Protein AF-A0A7G8G264-F1 (afdb_monomer_lite)

Structure (mmCIF, N/CA/C/O backbone):
data_AF-A0A7G8G264-F1
#
_entry.id   AF-A0A7G8G264-F1
#
loop_
_atom_site.group_PDB
_atom_site.id
_atom_site.type_symbol
_atom_site.label_atom_id
_atom_site.label_alt_id
_atom_site.label_comp_id
_atom_site.label_asym_id
_atom_site.label_entity_id
_atom_site.label_seq_id
_atom_site.pdbx_PDB_ins_code
_atom_site.Cartn_x
_atom_site.Cartn_y
_atom_site.Cartn_z
_atom_site.occupancy
_atom_site.B_iso_or_equiv
_atom_site.auth_seq_id
_atom_site.auth_comp_id
_atom_site.auth_asym_id
_atom_site.auth_atom_id
_atom_site.pdbx_PDB_model_num
ATOM 1 N N . MET A 1 1 ? -0.461 15.487 3.874 1.00 58.91 1 MET A N 1
ATOM 2 C CA . MET A 1 1 ? -0.765 14.066 3.582 1.00 58.91 1 MET A CA 1
ATOM 3 C C . MET A 1 1 ? -0.158 13.238 4.705 1.00 58.91 1 MET A C 1
ATOM 5 O O . MET A 1 1 ? 0.973 13.527 5.072 1.00 58.91 1 MET A O 1
ATOM 9 N N . SER A 1 2 ? -0.930 12.349 5.336 1.00 77.56 2 SER A N 1
ATOM 10 C CA . SER A 1 2 ? -0.645 11.848 6.690 1.00 77.56 2 SER A CA 1
ATOM 11 C C . SER A 1 2 ? 0.165 10.542 6.687 1.00 77.56 2 SER A C 1
ATOM 13 O O . SER A 1 2 ? -0.324 9.492 6.284 1.00 77.56 2 SER A O 1
ATOM 15 N N . GLU A 1 3 ? 1.402 10.607 7.181 1.00 83.12 3 GLU A N 1
ATOM 16 C CA . GLU A 1 3 ? 2.248 9.440 7.476 1.00 83.12 3 GLU A CA 1
ATOM 17 C C . GLU A 1 3 ? 1.628 8.545 8.563 1.00 83.12 3 GLU A C 1
ATOM 19 O O . GLU A 1 3 ? 1.702 7.321 8.484 1.00 83.12 3 GLU A O 1
ATOM 24 N N . SER A 1 4 ? 0.916 9.138 9.529 1.00 88.00 4 SER A N 1
ATOM 25 C CA . SER A 1 4 ? 0.198 8.391 10.566 1.00 88.00 4 SER A CA 1
ATOM 26 C C . SER A 1 4 ? -0.953 7.546 10.009 1.00 88.00 4 SER A C 1
ATOM 28 O O . SER A 1 4 ? -1.171 6.438 10.495 1.00 88.00 4 SER A O 1
ATOM 30 N N . ALA A 1 5 ? -1.642 8.000 8.956 1.00 90.19 5 ALA A N 1
ATOM 31 C CA . ALA A 1 5 ? -2.653 7.197 8.267 1.00 90.19 5 ALA A CA 1
ATOM 32 C C . ALA A 1 5 ? -2.038 5.957 7.601 1.00 90.19 5 ALA A C 1
ATOM 34 O O . ALA A 1 5 ? -2.619 4.875 7.667 1.00 90.19 5 ALA A O 1
ATOM 35 N N . LEU A 1 6 ? -0.848 6.096 7.012 1.00 90.00 6 LEU A N 1
ATOM 36 C CA . LEU A 1 6 ? -0.127 4.983 6.398 1.00 90.00 6 LEU A CA 1
ATOM 37 C C . LEU A 1 6 ? 0.411 3.989 7.443 1.00 90.00 6 LEU A C 1
ATOM 39 O O . LEU A 1 6 ? 0.354 2.779 7.223 1.00 90.00 6 LEU A O 1
ATOM 43 N N . ILE A 1 7 ? 0.880 4.471 8.598 1.00 89.50 7 ILE A N 1
ATOM 44 C CA . ILE A 1 7 ? 1.286 3.610 9.722 1.00 89.50 7 ILE A CA 1
ATOM 45 C C . ILE A 1 7 ? 0.084 2.818 10.252 1.00 89.50 7 ILE A C 1
ATOM 47 O O . ILE A 1 7 ? 0.175 1.604 10.407 1.00 89.50 7 ILE A O 1
ATOM 51 N N . ALA A 1 8 ? -1.058 3.476 10.468 1.00 91.94 8 ALA A N 1
ATOM 52 C CA . ALA A 1 8 ? -2.276 2.804 10.916 1.00 91.94 8 ALA A CA 1
ATOM 53 C C . ALA A 1 8 ? -2.760 1.756 9.899 1.00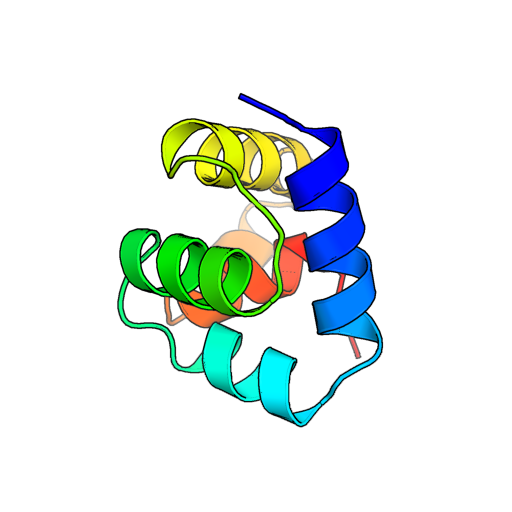 91.94 8 ALA A C 1
ATOM 55 O O . ALA A 1 8 ? -3.104 0.638 10.280 1.00 91.94 8 ALA A O 1
ATOM 56 N N . PHE A 1 9 ? -2.708 2.080 8.603 1.00 92.62 9 PHE A N 1
ATOM 57 C CA . PHE A 1 9 ? -3.019 1.127 7.541 1.00 92.62 9 PHE A CA 1
ATOM 58 C C . PHE A 1 9 ? -2.051 -0.064 7.531 1.00 92.62 9 PHE A C 1
ATOM 60 O O . PHE A 1 9 ? -2.481 -1.203 7.387 1.00 92.62 9 PHE A O 1
ATOM 67 N N . THR A 1 10 ? -0.757 0.170 7.765 1.00 90.88 10 THR A N 1
ATOM 68 C CA . THR A 1 10 ? 0.245 -0.900 7.894 1.00 90.88 10 THR A CA 1
ATOM 69 C C . THR A 1 10 ? -0.113 -1.870 9.026 1.00 90.88 10 THR A C 1
ATOM 71 O O . THR A 1 10 ? -0.098 -3.083 8.827 1.00 90.88 10 THR A O 1
ATOM 74 N N . SER A 1 11 ? -0.499 -1.355 10.197 1.00 91.56 11 SER A N 1
ATOM 75 C CA . SER A 1 11 ? -0.950 -2.183 11.326 1.00 91.56 11 SER A CA 1
ATOM 76 C C . SER A 1 11 ? -2.236 -2.961 11.015 1.00 91.56 11 SER A C 1
ATOM 78 O O . SER A 1 11 ? -2.397 -4.106 11.449 1.00 91.56 11 SER A O 1
ATOM 80 N N . LEU A 1 12 ? -3.142 -2.380 10.226 1.00 92.94 12 LEU A N 1
ATOM 81 C CA . LEU A 1 12 ? -4.345 -3.070 9.765 1.00 92.94 12 LEU A CA 1
ATOM 82 C C . LEU A 1 12 ? -3.995 -4.225 8.812 1.00 92.94 12 LEU A C 1
ATOM 84 O O . LEU A 1 12 ? -4.471 -5.337 9.002 1.00 92.94 12 LEU A O 1
ATOM 88 N N . VAL A 1 13 ? -3.101 -4.005 7.844 1.00 92.69 13 VAL A N 1
ATOM 89 C CA . VAL A 1 13 ? -2.630 -5.043 6.905 1.00 92.69 13 VAL A CA 1
ATOM 90 C C . VAL A 1 13 ? -1.943 -6.211 7.631 1.00 92.69 13 VAL A C 1
ATOM 92 O O . VAL A 1 13 ? -2.074 -7.369 7.229 1.00 92.69 13 VAL A O 1
ATOM 95 N N . GLN A 1 14 ? -1.227 -5.937 8.725 1.00 89.38 14 GLN A N 1
ATOM 96 C CA . GLN A 1 14 ? -0.618 -6.981 9.556 1.00 89.38 14 GLN A CA 1
ATOM 97 C C . GLN A 1 14 ? -1.667 -7.841 10.273 1.00 89.38 14 GLN A C 1
ATOM 99 O O . GLN A 1 14 ? -1.521 -9.064 10.336 1.00 89.38 14 GLN A O 1
ATOM 104 N N . SER A 1 15 ? -2.726 -7.219 10.794 1.00 91.50 15 SER A N 1
ATOM 105 C CA . SER A 1 15 ? -3.755 -7.899 11.593 1.00 91.50 15 SER A CA 1
ATOM 106 C C . SER A 1 15 ? -4.881 -8.536 10.766 1.00 91.50 15 SER A C 1
ATOM 108 O O . SER A 1 15 ? -5.519 -9.469 11.247 1.00 91.50 15 SER A O 1
ATOM 110 N N . ASP A 1 16 ? -5.082 -8.113 9.515 1.00 93.50 16 ASP A N 1
ATOM 111 C CA . ASP A 1 16 ? -6.111 -8.626 8.602 1.00 93.50 16 ASP A CA 1
ATOM 112 C C . ASP A 1 16 ? -5.480 -9.423 7.441 1.00 93.50 16 ASP A C 1
ATOM 114 O O . ASP A 1 16 ? -4.859 -8.870 6.530 1.00 93.50 1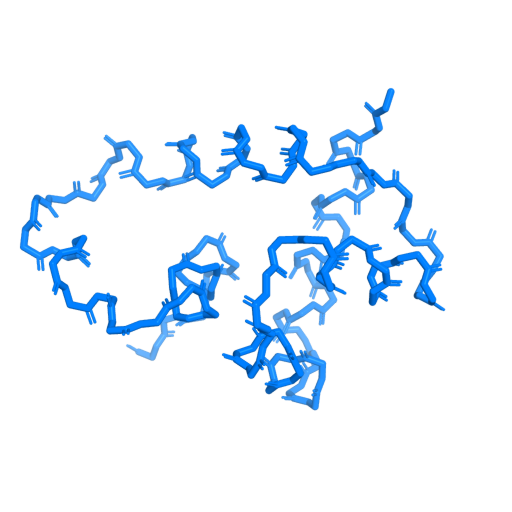6 ASP A O 1
ATOM 118 N N . SER A 1 17 ? -5.634 -10.752 7.462 1.00 91.50 17 SER A N 1
ATOM 119 C CA . SER A 1 17 ? -5.088 -11.652 6.435 1.00 91.50 17 SER A CA 1
ATOM 120 C C . SER A 1 17 ? -5.728 -11.466 5.056 1.00 91.50 17 SER A C 1
ATOM 122 O O . SER A 1 17 ? -5.042 -11.633 4.047 1.00 91.50 17 SER A O 1
ATOM 124 N N . GLN A 1 18 ? -7.006 -11.085 4.990 1.00 92.75 18 GLN A N 1
ATOM 125 C CA . GLN A 1 18 ? -7.706 -10.851 3.730 1.00 92.75 18 GLN A CA 1
ATOM 126 C C . GLN A 1 18 ? -7.258 -9.529 3.099 1.00 92.75 18 GLN A C 1
ATOM 128 O O . GLN A 1 18 ? -7.078 -9.446 1.882 1.00 92.75 18 GLN A O 1
ATOM 133 N N . LEU A 1 19 ? -7.057 -8.489 3.909 1.00 92.44 19 LEU A N 1
ATOM 134 C CA . LEU A 1 19 ? -6.493 -7.226 3.438 1.00 92.44 19 LEU A CA 1
ATOM 135 C C . LEU A 1 19 ? -5.040 -7.405 2.982 1.00 92.44 19 LEU A C 1
ATOM 137 O O . LEU A 1 19 ? -4.637 -6.848 1.962 1.00 92.44 19 LEU A O 1
ATOM 141 N N . ARG A 1 20 ? -4.265 -8.227 3.693 1.00 93.06 20 ARG A N 1
ATOM 142 C CA . ARG A 1 20 ? -2.896 -8.584 3.304 1.00 93.06 20 ARG A CA 1
ATOM 143 C C . ARG A 1 20 ? -2.829 -9.258 1.942 1.00 93.06 20 ARG A C 1
ATOM 145 O O . ARG A 1 20 ? -1.957 -8.914 1.151 1.00 93.06 20 ARG A O 1
ATOM 152 N N . GLU A 1 21 ? -3.753 -10.171 1.649 1.00 92.00 21 GLU A N 1
ATOM 153 C CA . GLU A 1 21 ? -3.828 -10.799 0.328 1.00 92.00 21 GLU A CA 1
ATOM 154 C C . GLU A 1 21 ? -4.219 -9.790 -0.759 1.00 92.00 21 GLU A C 1
ATOM 156 O O . GLU A 1 21 ? -3.616 -9.774 -1.825 1.00 92.00 21 GLU A O 1
ATOM 161 N N . GLN A 1 22 ? -5.150 -8.873 -0.485 1.00 92.75 22 GLN A N 1
ATOM 162 C CA . GLN A 1 22 ? -5.505 -7.812 -1.440 1.00 92.75 22 GLN A CA 1
ATOM 163 C C . GLN A 1 22 ? -4.325 -6.883 -1.750 1.00 92.75 22 GLN A C 1
ATOM 165 O O . GLN A 1 22 ? -4.121 -6.504 -2.901 1.00 92.75 22 GLN A O 1
ATOM 170 N N . VAL A 1 23 ? -3.515 -6.554 -0.742 1.00 91.06 23 VAL A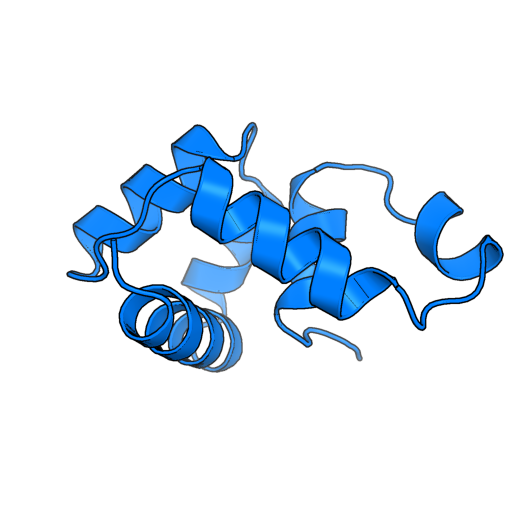 N 1
ATOM 171 C CA . VAL A 1 23 ? -2.260 -5.815 -0.931 1.00 91.06 23 VAL A CA 1
ATOM 172 C C . VAL A 1 23 ? -1.250 -6.638 -1.737 1.00 91.06 23 VAL A C 1
ATOM 174 O O . VAL A 1 23 ? -0.602 -6.091 -2.626 1.00 91.06 23 VAL A O 1
ATOM 177 N N . ARG A 1 24 ? -1.126 -7.944 -1.465 1.00 88.81 24 ARG A N 1
ATOM 178 C CA . ARG A 1 24 ? -0.238 -8.855 -2.207 1.00 88.81 24 ARG A CA 1
ATOM 179 C C . ARG A 1 24 ? -0.583 -8.914 -3.693 1.00 88.81 24 ARG A C 1
ATOM 181 O O . ARG A 1 24 ? 0.310 -8.944 -4.529 1.00 88.81 24 ARG A O 1
ATOM 188 N N . GLN A 1 25 ? -1.873 -8.924 -4.008 1.00 90.19 25 GLN A N 1
ATOM 189 C CA . GLN A 1 25 ? -2.387 -8.998 -5.375 1.00 90.19 25 GLN A CA 1
ATOM 190 C C . GLN A 1 25 ? -2.534 -7.614 -6.029 1.00 90.19 25 GLN A C 1
ATOM 192 O O . GLN A 1 25 ? -3.032 -7.508 -7.150 1.00 90.19 25 GLN A O 1
ATOM 197 N N . ALA A 1 26 ? -2.128 -6.535 -5.349 1.00 89.12 26 ALA A N 1
ATOM 198 C CA . ALA A 1 26 ? -2.305 -5.186 -5.858 1.00 89.12 26 ALA A CA 1
ATOM 199 C C . ALA A 1 26 ? -1.438 -4.954 -7.114 1.00 89.12 26 ALA A C 1
ATOM 201 O O . ALA A 1 26 ? -0.210 -5.053 -7.048 1.00 89.12 26 ALA A O 1
ATOM 202 N N . PRO A 1 27 ? -2.038 -4.559 -8.254 1.00 86.25 27 PRO A N 1
ATOM 203 C CA . PRO A 1 27 ? -1.301 -4.371 -9.504 1.00 86.25 27 PRO A CA 1
ATOM 204 C C . PRO A 1 27 ? -0.456 -3.090 -9.521 1.00 86.25 27 PRO A C 1
ATOM 206 O O . PRO A 1 27 ? 0.381 -2.912 -10.402 1.00 86.25 27 PRO A O 1
ATOM 209 N N . SER A 1 28 ? -0.700 -2.152 -8.599 1.00 88.94 28 SER A N 1
ATOM 210 C CA . SER A 1 28 ? 0.018 -0.875 -8.534 1.00 88.94 28 SER A CA 1
AT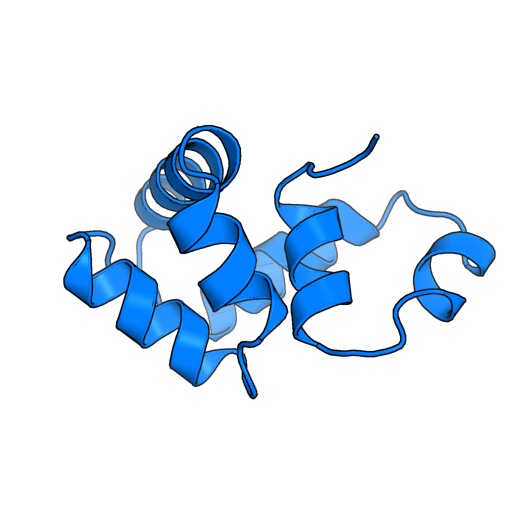OM 211 C C . SER A 1 28 ? -0.101 -0.199 -7.158 1.00 88.94 28 SER A C 1
ATOM 213 O O . SER A 1 28 ? -1.062 -0.461 -6.426 1.00 88.94 28 SER A O 1
ATOM 215 N N . PRO A 1 29 ? 0.791 0.759 -6.832 1.00 88.19 29 PRO A N 1
ATOM 216 C CA . PRO A 1 29 ? 0.682 1.590 -5.628 1.00 88.19 29 PRO A CA 1
ATOM 217 C C . PRO A 1 29 ? -0.643 2.360 -5.527 1.00 88.19 29 PRO A C 1
ATOM 219 O O . PRO A 1 29 ? -1.169 2.557 -4.434 1.00 88.19 29 PRO A O 1
ATOM 222 N N . ALA A 1 30 ? -1.211 2.772 -6.667 1.00 91.62 30 ALA A N 1
ATOM 223 C CA . ALA A 1 30 ? -2.513 3.435 -6.728 1.00 91.62 30 ALA A CA 1
ATOM 224 C C . ALA A 1 30 ? -3.631 2.554 -6.156 1.00 91.62 30 ALA A C 1
ATOM 226 O O . ALA A 1 30 ? -4.508 3.039 -5.446 1.00 91.62 30 ALA A O 1
ATOM 227 N N . HIS A 1 31 ? -3.569 1.251 -6.434 1.00 93.06 31 HIS A N 1
ATOM 228 C CA . HIS A 1 31 ? -4.550 0.291 -5.947 1.00 93.06 31 HIS A CA 1
ATOM 229 C C . HIS A 1 31 ? -4.504 0.176 -4.418 1.00 93.06 31 HIS A C 1
ATOM 231 O O . HIS A 1 31 ? -5.543 0.162 -3.768 1.00 93.06 31 HIS A O 1
ATOM 237 N N . VAL A 1 32 ? -3.305 0.201 -3.829 1.00 92.62 32 VAL A N 1
ATOM 238 C CA . VAL A 1 32 ? -3.125 0.178 -2.367 1.00 92.62 32 VAL A CA 1
ATOM 239 C C . VAL A 1 32 ? -3.593 1.473 -1.708 1.00 92.62 32 VAL A C 1
ATOM 241 O O . VAL A 1 32 ? -4.204 1.427 -0.645 1.00 92.62 32 VAL A O 1
ATOM 244 N N . VAL A 1 33 ? -3.373 2.623 -2.348 1.00 93.81 33 VAL A N 1
ATOM 245 C CA . VAL A 1 33 ? -3.925 3.908 -1.885 1.00 93.81 33 VAL A CA 1
ATOM 246 C C . VAL A 1 33 ? -5.457 3.885 -1.879 1.00 93.81 33 VAL A C 1
ATOM 248 O O . VAL A 1 33 ? -6.068 4.340 -0.914 1.00 93.81 33 VAL A O 1
ATOM 251 N N . ASN A 1 34 ? -6.081 3.319 -2.915 1.00 94.94 34 ASN A N 1
ATOM 252 C CA . ASN A 1 34 ? -7.537 3.185 -2.975 1.00 94.94 34 ASN A CA 1
ATOM 253 C C . ASN A 1 34 ? -8.061 2.239 -1.883 1.00 94.94 34 ASN A C 1
ATOM 255 O O . ASN A 1 34 ? -8.962 2.623 -1.141 1.00 94.94 34 ASN A O 1
ATOM 259 N N . LEU A 1 35 ? -7.439 1.066 -1.711 1.00 94.50 35 LEU A N 1
ATOM 260 C CA . LEU A 1 35 ? -7.766 0.121 -0.634 1.00 94.50 35 LEU A CA 1
ATOM 261 C C . LEU A 1 35 ? -7.652 0.771 0.751 1.00 94.50 35 LEU A C 1
ATOM 263 O O . LEU A 1 35 ? -8.521 0.600 1.599 1.00 94.50 35 LEU A O 1
ATOM 267 N N . ALA A 1 36 ? -6.598 1.551 0.990 1.00 93.62 36 ALA A N 1
ATOM 268 C CA . ALA A 1 36 ? -6.440 2.282 2.240 1.00 93.62 36 ALA A CA 1
ATOM 269 C C . ALA A 1 36 ? -7.547 3.322 2.445 1.00 93.62 36 ALA A C 1
ATOM 271 O O . ALA A 1 36 ? -8.108 3.415 3.539 1.00 93.62 36 ALA A O 1
ATOM 272 N N . SER A 1 37 ? -7.915 4.044 1.384 1.00 95.19 37 SER A N 1
ATOM 273 C CA . SER A 1 37 ? -9.003 5.020 1.418 1.00 95.19 37 SER A CA 1
ATOM 274 C C . SER A 1 37 ? -10.350 4.371 1.752 1.00 95.19 37 SER A C 1
ATOM 276 O O . SER A 1 37 ? -11.102 4.925 2.549 1.00 95.19 37 SER A O 1
ATOM 278 N N . GLU A 1 38 ? -10.644 3.185 1.211 1.00 95.06 38 GLU A N 1
ATOM 279 C CA . GLU A 1 38 ? -11.851 2.405 1.539 1.00 95.06 38 GLU A CA 1
ATOM 280 C C . GLU A 1 38 ? -11.903 1.989 3.017 1.00 95.06 38 GLU A C 1
ATOM 282 O O . GLU A 1 38 ? -12.979 1.820 3.589 1.00 95.06 38 GLU A O 1
ATOM 287 N N . LYS A 1 39 ? -10.736 1.859 3.658 1.00 92.88 39 LYS A N 1
ATOM 288 C CA . LYS A 1 39 ? -10.587 1.572 5.092 1.00 92.88 39 LYS A CA 1
ATOM 289 C C . LYS A 1 39 ? -10.504 2.835 5.961 1.00 92.88 39 LYS A C 1
ATOM 291 O O . LYS A 1 39 ? -10.285 2.729 7.162 1.00 92.88 39 LYS A O 1
ATOM 296 N N . GLY A 1 40 ? -10.681 4.025 5.382 1.00 94.56 40 GLY A N 1
ATOM 297 C CA . GLY A 1 40 ? -10.627 5.304 6.100 1.00 94.56 40 GLY A CA 1
ATOM 298 C C . GLY A 1 40 ? -9.214 5.858 6.323 1.00 94.56 40 GLY A C 1
ATOM 299 O O . GLY A 1 40 ? -9.046 6.833 7.054 1.00 94.56 40 GLY A O 1
ATOM 300 N N . HIS A 1 41 ? -8.193 5.278 5.688 1.00 93.75 41 HIS A N 1
ATOM 301 C CA . HIS A 1 41 ? -6.805 5.729 5.772 1.00 93.75 41 HIS A CA 1
ATOM 302 C C . HIS A 1 41 ? -6.413 6.515 4.514 1.00 93.75 41 HIS A C 1
ATOM 304 O O . HIS A 1 41 ? -6.225 5.947 3.442 1.00 93.75 41 HIS A O 1
ATOM 310 N N . VAL A 1 42 ? -6.252 7.836 4.639 1.00 93.69 42 VAL A N 1
ATOM 311 C CA . VAL A 1 42 ? -5.971 8.718 3.493 1.00 93.69 42 VAL A CA 1
ATOM 312 C C . VAL A 1 42 ? -4.494 9.112 3.432 1.00 93.69 42 VAL A C 1
ATOM 314 O O . VAL A 1 42 ? -3.999 9.905 4.237 1.00 93.69 42 VAL A O 1
ATOM 317 N N . PHE A 1 43 ? -3.797 8.606 2.418 1.00 93.06 43 PHE A N 1
ATOM 318 C CA . PHE A 1 43 ? -2.446 9.008 2.023 1.00 93.06 43 PHE A CA 1
ATOM 319 C C . PHE A 1 43 ? -2.315 8.946 0.496 1.00 93.06 43 PHE A C 1
ATOM 321 O O . PHE A 1 43 ? -3.194 8.433 -0.185 1.00 93.06 43 PHE A O 1
ATOM 328 N N . ASN A 1 44 ? -1.235 9.492 -0.064 1.00 91.75 44 ASN A N 1
ATOM 329 C CA . ASN A 1 44 ? -0.991 9.436 -1.506 1.00 91.75 44 ASN A CA 1
ATOM 330 C C . ASN A 1 44 ? 0.126 8.439 -1.854 1.00 91.75 44 ASN A C 1
ATOM 332 O O . ASN A 1 44 ? 0.850 7.955 -0.982 1.00 91.75 44 ASN A O 1
ATOM 336 N N . GLN A 1 45 ? 0.285 8.163 -3.151 1.00 89.94 45 GLN A N 1
ATOM 337 C CA . GLN A 1 45 ? 1.302 7.230 -3.645 1.00 89.94 45 GLN A CA 1
ATOM 338 C C . GLN A 1 45 ? 2.720 7.655 -3.246 1.00 89.94 45 GLN A C 1
ATOM 340 O O . GLN A 1 45 ? 3.524 6.808 -2.878 1.00 89.94 45 GLN A O 1
ATOM 345 N N . ALA A 1 46 ? 3.020 8.958 -3.241 1.00 90.50 46 ALA A N 1
ATOM 346 C CA . ALA A 1 46 ? 4.334 9.456 -2.841 1.00 90.50 46 ALA A CA 1
ATOM 347 C C . ALA A 1 46 ? 4.652 9.139 -1.368 1.00 90.50 46 ALA A C 1
ATOM 349 O O . ALA A 1 46 ? 5.769 8.741 -1.054 1.00 90.50 46 ALA A O 1
ATOM 350 N N . THR A 1 47 ? 3.676 9.271 -0.463 1.00 89.50 47 THR A N 1
ATOM 351 C CA . THR A 1 47 ? 3.826 8.890 0.950 1.00 89.50 47 THR A CA 1
ATOM 352 C C . THR A 1 47 ? 4.053 7.386 1.095 1.00 89.50 47 THR A C 1
ATOM 354 O O . THR A 1 47 ? 4.946 6.984 1.837 1.00 89.50 47 THR A O 1
ATOM 357 N N . LEU A 1 48 ? 3.310 6.568 0.342 1.00 89.62 48 LEU A N 1
ATOM 358 C CA . LEU A 1 48 ? 3.493 5.115 0.308 1.00 89.62 48 LEU A CA 1
ATOM 359 C C . LEU A 1 48 ? 4.903 4.730 -0.167 1.00 89.62 48 LEU A C 1
ATOM 361 O O . LEU A 1 48 ? 5.603 3.985 0.514 1.00 89.62 48 LEU A O 1
ATOM 365 N N . MET A 1 49 ? 5.348 5.293 -1.293 1.00 87.38 49 MET A N 1
ATOM 366 C CA . MET A 1 49 ? 6.668 5.024 -1.869 1.00 87.38 49 MET A CA 1
ATOM 367 C C . MET A 1 49 ? 7.806 5.496 -0.962 1.00 87.38 49 MET A C 1
ATOM 369 O O . MET A 1 49 ? 8.813 4.804 -0.831 1.00 87.38 49 MET A O 1
ATOM 373 N N . LYS A 1 50 ? 7.648 6.653 -0.305 1.00 87.25 50 LYS A N 1
ATOM 374 C CA . LYS A 1 50 ? 8.633 7.157 0.656 1.00 87.25 50 LYS A CA 1
ATOM 375 C C . LYS A 1 50 ? 8.791 6.193 1.830 1.00 87.25 50 LYS A C 1
ATOM 377 O O . LYS A 1 50 ? 9.916 5.874 2.191 1.00 87.25 50 LYS A O 1
ATOM 382 N N . LEU A 1 51 ? 7.688 5.695 2.396 1.00 83.00 51 LEU A N 1
ATOM 383 C CA . LEU A 1 51 ? 7.760 4.722 3.487 1.00 83.00 51 LEU A CA 1
ATOM 384 C C . LEU A 1 51 ? 8.391 3.406 3.028 1.00 83.00 51 LEU A C 1
ATOM 386 O O . LEU A 1 51 ? 9.200 2.842 3.757 1.00 83.00 51 LEU A O 1
ATOM 390 N N . GLN A 1 52 ? 8.049 2.937 1.826 1.00 81.62 52 GLN A N 1
ATOM 391 C CA . GLN A 1 52 ? 8.672 1.752 1.245 1.00 81.62 52 GLN A CA 1
ATOM 392 C C . GLN A 1 52 ? 10.192 1.921 1.164 1.00 81.62 52 GLN A C 1
ATOM 394 O O . GLN A 1 52 ? 10.911 1.103 1.729 1.00 81.62 52 GLN A O 1
ATOM 399 N N . ALA A 1 53 ? 10.679 3.015 0.572 1.00 81.88 53 ALA A N 1
ATOM 400 C CA . ALA A 1 53 ? 12.112 3.299 0.496 1.00 81.88 53 ALA A CA 1
ATOM 401 C C . ALA A 1 53 ? 12.771 3.354 1.888 1.00 81.88 53 ALA A C 1
ATOM 403 O O . ALA A 1 53 ? 13.839 2.781 2.096 1.00 81.88 53 ALA A O 1
ATOM 404 N N . GLU A 1 54 ? 12.116 3.983 2.867 1.00 81.62 54 GLU A N 1
ATOM 405 C CA . GLU A 1 54 ? 12.608 4.055 4.247 1.00 81.62 54 GLU A CA 1
ATOM 406 C C . GLU A 1 54 ? 12.666 2.690 4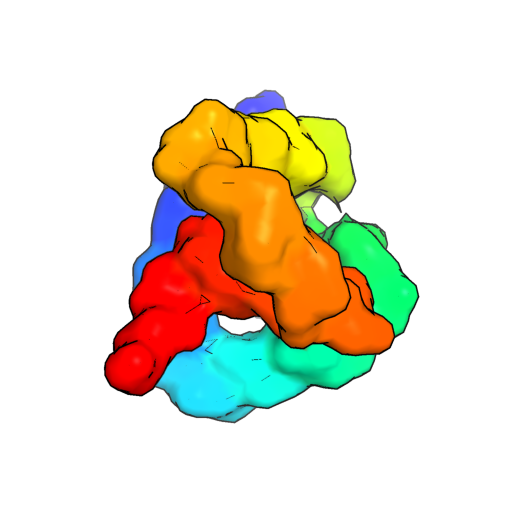.948 1.00 81.62 54 GLU A C 1
ATOM 408 O O . GLU A 1 54 ? 13.556 2.459 5.767 1.00 81.62 54 GLU A O 1
ATOM 413 N N . LYS A 1 55 ? 11.735 1.779 4.646 1.00 77.31 55 LYS A N 1
ATOM 414 C CA . LYS A 1 55 ? 11.696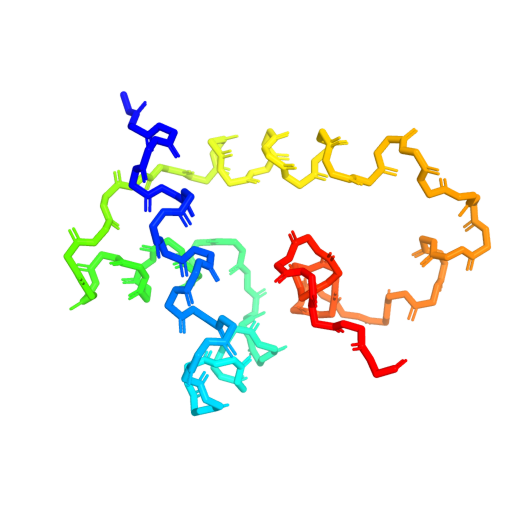 0.421 5.210 1.00 77.31 55 LYS A CA 1
ATOM 415 C C . LYS A 1 55 ? 12.692 -0.514 4.536 1.00 77.31 55 LYS A C 1
ATOM 417 O O . LYS A 1 55 ? 13.244 -1.385 5.203 1.00 77.31 55 LYS A O 1
ATOM 422 N N . THR A 1 56 ? 12.951 -0.319 3.247 1.00 73.50 56 THR A N 1
ATOM 423 C CA . THR A 1 56 ? 13.852 -1.176 2.475 1.00 73.50 56 THR A CA 1
ATOM 424 C C . THR A 1 56 ? 15.307 -0.719 2.498 1.00 73.50 56 THR A C 1
ATOM 426 O O . THR A 1 56 ? 16.174 -1.524 2.186 1.00 73.50 56 THR A O 1
ATOM 429 N N . LYS A 1 57 ? 15.620 0.520 2.911 1.00 75.75 57 LYS A N 1
ATOM 430 C CA . LYS A 1 57 ? 17.001 1.061 2.938 1.00 75.75 57 LYS A CA 1
ATOM 431 C C . LYS A 1 57 ? 18.012 0.258 3.773 1.00 75.75 57 LYS A C 1
ATOM 433 O O . LYS A 1 57 ? 19.210 0.488 3.660 1.00 75.75 57 LYS A O 1
ATOM 438 N N . HIS A 1 58 ? 17.532 -0.615 4.658 1.00 71.25 58 HIS A N 1
ATOM 439 C CA . HIS A 1 58 ? 18.355 -1.468 5.521 1.00 71.25 58 HIS A CA 1
ATOM 440 C C . HIS A 1 58 ? 18.394 -2.935 5.069 1.00 71.25 58 HIS A C 1
ATOM 442 O O . HIS A 1 58 ? 19.102 -3.734 5.681 1.00 71.25 58 HIS A O 1
ATOM 448 N N . LEU A 1 59 ? 17.629 -3.302 4.038 1.00 67.50 59 LEU A N 1
ATOM 449 C CA . LEU A 1 59 ? 17.664 -4.642 3.463 1.00 67.50 59 LEU A CA 1
ATOM 450 C C . LEU A 1 59 ? 18.899 -4.766 2.565 1.00 67.50 59 LEU A C 1
ATOM 452 O O . LEU A 1 59 ? 19.207 -3.854 1.803 1.00 67.50 59 LEU A O 1
ATOM 456 N N . HIS A 1 60 ? 19.605 -5.893 2.668 1.00 64.88 60 HIS A N 1
ATOM 457 C CA . HIS A 1 60 ? 20.697 -6.229 1.753 1.00 64.88 60 HIS A CA 1
ATOM 458 C C . HIS A 1 60 ? 20.139 -6.471 0.341 1.00 64.88 60 HIS A C 1
ATOM 460 O O . HIS A 1 60 ? 19.002 -6.936 0.211 1.00 64.88 60 HIS A O 1
ATOM 466 N N . ASP A 1 61 ? 20.939 -6.217 -0.697 1.00 59.06 61 ASP A N 1
ATOM 467 C CA . ASP A 1 61 ? 20.523 -6.318 -2.107 1.00 59.06 61 ASP A CA 1
ATOM 468 C C . ASP A 1 61 ? 19.863 -7.671 -2.458 1.00 59.06 61 ASP A C 1
ATOM 470 O O . ASP A 1 61 ? 18.901 -7.718 -3.227 1.00 59.06 61 ASP A O 1
ATOM 474 N N . ASP A 1 62 ? 20.292 -8.768 -1.823 1.00 58.53 62 ASP A N 1
ATOM 475 C CA . ASP A 1 62 ? 19.713 -10.109 -2.005 1.00 58.53 62 ASP A CA 1
ATOM 476 C C . ASP A 1 62 ? 18.228 -10.213 -1.604 1.00 58.53 62 ASP A C 1
ATOM 478 O O . ASP A 1 62 ? 17.472 -10.986 -2.192 1.00 58.53 62 ASP A O 1
ATOM 482 N N . HIS A 1 63 ? 17.768 -9.419 -0.632 1.00 57.41 63 HIS A N 1
ATOM 483 C CA . HIS A 1 63 ? 16.363 -9.407 -0.209 1.00 57.41 63 HIS A CA 1
ATOM 484 C C . HIS A 1 63 ? 15.472 -8.566 -1.129 1.00 57.41 63 HIS A C 1
ATOM 486 O O . HIS A 1 63 ? 14.276 -8.837 -1.228 1.00 57.41 63 HIS A O 1
ATOM 492 N N . LEU A 1 64 ? 16.044 -7.573 -1.818 1.00 59.25 64 LEU A N 1
ATOM 493 C CA . LEU A 1 64 ? 15.333 -6.758 -2.807 1.00 59.25 64 LEU A CA 1
ATOM 494 C C . LEU A 1 64 ? 15.070 -7.545 -4.097 1.00 59.25 64 LEU A C 1
ATOM 496 O O . LEU A 1 64 ? 13.987 -7.437 -4.669 1.00 59.25 64 LEU A O 1
ATOM 500 N N . ASN A 1 65 ? 16.022 -8.386 -4.511 1.00 57.34 65 ASN A N 1
ATOM 501 C CA . ASN A 1 65 ? 15.926 -9.189 -5.735 1.00 57.34 65 ASN A CA 1
ATOM 502 C C . ASN A 1 65 ? 14.897 -10.333 -5.667 1.00 57.34 65 ASN A C 1
ATOM 504 O O . ASN A 1 65 ? 14.514 -10.864 -6.706 1.00 57.34 65 ASN A O 1
ATOM 508 N N . ASN A 1 66 ? 14.427 -10.701 -4.471 1.00 59.53 66 ASN A N 1
ATOM 509 C CA . ASN A 1 66 ? 13.434 -11.764 -4.285 1.00 59.53 66 ASN A CA 1
ATOM 510 C C . ASN A 1 66 ? 11.974 -11.280 -4.341 1.00 59.53 66 ASN A C 1
ATOM 512 O O . ASN A 1 66 ? 11.067 -12.108 -4.293 1.00 59.53 66 ASN A O 1
ATOM 516 N N . ALA A 1 67 ? 11.717 -9.971 -4.451 1.00 61.28 67 ALA A N 1
ATOM 517 C CA . ALA A 1 67 ? 10.365 -9.474 -4.694 1.00 61.28 67 ALA A CA 1
ATOM 518 C C . ALA A 1 67 ? 10.019 -9.647 -6.183 1.00 61.28 67 ALA A C 1
ATOM 520 O O . ALA A 1 67 ? 10.441 -8.861 -7.030 1.00 61.28 67 ALA A O 1
ATOM 521 N N . SER A 1 68 ? 9.243 -10.680 -6.511 1.00 66.69 68 SER A N 1
ATOM 522 C CA . SER A 1 68 ? 8.834 -10.992 -7.889 1.00 66.69 68 SER A CA 1
ATOM 523 C C . SER A 1 68 ? 7.647 -10.147 -8.368 1.00 66.69 68 SER A C 1
ATOM 525 O O . SER A 1 68 ? 7.314 -10.129 -9.555 1.00 66.69 68 SER A O 1
ATOM 527 N N . SER A 1 69 ? 7.015 -9.414 -7.448 1.00 70.94 69 SER A N 1
ATOM 528 C CA . SER A 1 69 ? 5.868 -8.550 -7.711 1.00 70.94 69 SER A CA 1
ATOM 529 C C . SER A 1 69 ? 5.867 -7.289 -6.842 1.00 70.94 69 SER A C 1
ATOM 531 O O . SER A 1 69 ? 6.443 -7.236 -5.753 1.00 70.94 69 SER A O 1
ATOM 533 N N . TRP A 1 70 ? 5.149 -6.262 -7.305 1.00 74.44 70 TRP A N 1
ATOM 534 C CA . TRP A 1 70 ? 4.927 -5.033 -6.537 1.00 74.44 70 TRP A CA 1
ATOM 535 C C . TRP A 1 70 ? 4.253 -5.287 -5.186 1.00 74.44 70 TRP A C 1
ATOM 537 O O . TRP A 1 70 ? 4.631 -4.673 -4.188 1.00 74.44 70 TRP A O 1
ATOM 547 N N . GLY A 1 71 ? 3.278 -6.195 -5.138 1.00 77.38 71 GLY A N 1
ATOM 548 C CA . GLY A 1 71 ? 2.601 -6.545 -3.895 1.00 77.38 71 GLY A CA 1
ATOM 549 C C . GLY A 1 71 ? 3.528 -7.218 -2.882 1.00 77.38 71 GLY A C 1
ATOM 550 O O . GLY A 1 71 ? 3.453 -6.907 -1.696 1.00 77.38 71 GLY A O 1
ATOM 551 N N . GLU A 1 72 ? 4.469 -8.058 -3.321 1.00 78.62 72 GLU A N 1
ATOM 552 C CA . GLU A 1 72 ? 5.498 -8.624 -2.436 1.00 78.62 72 GLU A CA 1
ATOM 553 C C . GLU A 1 72 ? 6.442 -7.555 -1.881 1.00 78.62 72 GLU A C 1
ATOM 555 O O . GLU A 1 72 ? 6.704 -7.540 -0.677 1.00 78.62 72 GLU A O 1
ATOM 560 N N . ALA A 1 73 ? 6.887 -6.613 -2.719 1.00 79.31 73 ALA A N 1
ATOM 561 C CA . ALA A 1 73 ? 7.722 -5.499 -2.271 1.00 79.31 73 ALA A CA 1
ATOM 562 C C . ALA A 1 73 ? 7.023 -4.655 -1.186 1.00 79.31 73 ALA A C 1
ATOM 564 O O . ALA A 1 73 ? 7.650 -4.218 -0.219 1.00 79.31 73 ALA A O 1
ATOM 565 N N . LEU A 1 74 ? 5.706 -4.463 -1.306 1.00 79.75 74 LEU A N 1
ATOM 566 C CA . LEU A 1 74 ? 4.906 -3.758 -0.304 1.00 79.75 74 LEU A CA 1
ATOM 567 C C . LEU A 1 74 ? 4.715 -4.571 0.980 1.00 79.75 74 LEU A C 1
ATOM 569 O O . LEU A 1 74 ? 4.773 -4.011 2.074 1.00 79.75 74 LEU A O 1
ATOM 573 N N . LEU A 1 75 ? 4.536 -5.888 0.880 1.00 81.88 75 LEU A N 1
ATOM 574 C CA . LEU A 1 75 ? 4.400 -6.749 2.056 1.00 81.88 75 LEU A CA 1
ATOM 575 C C . LEU A 1 75 ? 5.667 -6.806 2.917 1.00 81.88 75 LEU A C 1
ATOM 577 O O . LEU A 1 75 ? 5.547 -6.838 4.145 1.00 81.88 75 LEU A O 1
ATOM 581 N N . LEU A 1 76 ? 6.855 -6.739 2.306 1.00 77.19 76 LEU A N 1
ATOM 582 C CA . LEU A 1 76 ? 8.119 -6.562 3.035 1.00 77.19 76 LEU A CA 1
ATOM 583 C C . LEU A 1 76 ? 8.087 -5.283 3.890 1.00 77.19 76 LEU A C 1
ATOM 585 O O . LEU A 1 76 ? 8.492 -5.278 5.051 1.00 77.19 76 LEU A O 1
ATOM 589 N N . CYS A 1 77 ? 7.516 -4.200 3.359 1.00 73.31 77 CYS A N 1
ATOM 590 C CA . CYS A 1 77 ? 7.396 -2.926 4.074 1.00 73.31 77 CYS A CA 1
ATOM 591 C C . CYS A 1 77 ? 6.385 -2.981 5.224 1.00 73.31 77 CYS A C 1
ATOM 593 O O . CYS A 1 77 ? 6.557 -2.305 6.242 1.00 73.31 77 CYS A O 1
ATOM 595 N N . PHE A 1 78 ? 5.344 -3.801 5.073 1.00 80.00 78 PHE A N 1
ATOM 596 C CA . PHE A 1 78 ? 4.334 -4.030 6.098 1.00 80.00 78 PHE A CA 1
ATOM 597 C C . PHE A 1 78 ? 4.748 -5.077 7.134 1.00 80.00 78 PHE A C 1
ATOM 599 O O . PHE A 1 78 ? 3.940 -5.424 7.987 1.00 80.00 78 PHE A O 1
ATOM 606 N N . GLY A 1 79 ? 5.992 -5.562 7.125 1.00 67.44 79 GLY A N 1
ATOM 607 C CA . GLY A 1 79 ? 6.485 -6.485 8.148 1.00 67.44 79 GLY A CA 1
ATOM 608 C C . GLY A 1 79 ? 5.848 -7.875 8.081 1.00 67.44 79 GLY A C 1
ATOM 609 O O . GLY A 1 79 ? 5.854 -8.591 9.077 1.00 67.44 79 GLY A O 1
ATOM 610 N N . ALA A 1 80 ? 5.302 -8.271 6.927 1.00 60.81 80 ALA A N 1
ATOM 611 C CA . ALA A 1 80 ? 4.821 -9.629 6.703 1.00 60.81 80 ALA A CA 1
ATOM 612 C C . ALA A 1 80 ? 6.010 -10.561 6.404 1.00 60.81 80 ALA A C 1
ATOM 614 O O . ALA A 1 80 ? 6.182 -11.020 5.280 1.00 60.81 80 ALA A O 1
ATOM 615 N N . HIS A 1 81 ? 6.847 -10.808 7.412 1.00 56.22 81 HIS A N 1
ATOM 616 C CA . HIS A 1 81 ? 7.875 -11.849 7.384 1.00 56.22 81 HIS A CA 1
ATOM 617 C C . HIS A 1 81 ? 7.316 -13.070 8.131 1.00 56.22 81 HIS A C 1
ATOM 619 O O . HIS A 1 81 ? 6.804 -12.916 9.240 1.00 56.22 81 HIS A O 1
ATOM 625 N N . ASN A 1 82 ? 7.360 -14.248 7.505 1.00 40.88 82 ASN A N 1
ATOM 626 C CA . ASN A 1 82 ? 7.311 -15.526 8.225 1.00 40.88 82 ASN A CA 1
ATOM 627 C C . ASN A 1 82 ? 8.726 -15.856 8.698 1.00 40.88 82 ASN A C 1
ATOM 629 O O . ASN A 1 82 ? 9.654 -15.626 7.888 1.00 40.88 82 ASN A O 1
#

pLDDT: mean 82.38, std 12.63, range [40.88, 95.19]

Radius of gyration: 11.78 Å; chains: 1; bounding box: 32×30×21 Å

Secondary structure (DSSP, 8-state):
--HHHHHHHHHHHHH-HHHHHHHHT-SSHHHHHHHHHHTT----HHHHHHHHHHHHTTS-HHHHTT--SHHHHHHHHTT---

Sequence (82 aa):
MSESALIAFTSLVQSDSQLREQVRQAPSPAHVVNLASEKGHVFNQATLMKLQAEKTKHLHDDHLNNASSWGEALLLCFGAHN

Foldseek 3Di:
DDLVLVVVVLVVLVVDVVSLVQLLPQQDLVSVQVSSVVVVRHDDSVSLVVLLCVLCVPPDPVVVVPPPHPSSSSVSSSVPDD